Protein AF-A0A2D8KUT9-F1 (afdb_monomer)

Mean predicted aligned error: 5.09 Å

pLDDT: mean 91.01, std 9.88, range [55.84, 98.75]

Sequence (136 aa):
LADHHVSLSFDESKAQSAIEQTYFKAGLKPPDRGSLHSITKLDEEATDRITDLMVRKKVLIKVETLLFHALNLERLKKEVKALKQGRSDNLQDEIKLDVTTFKERYEITRKFAIPLLGYLDRERITRRVGDFRIVI

Solvent-accessible surface area (backbone atoms only — not comparable to full-atom values): 7704 Å² total; per-residue (Å²): 126,66,66,64,58,54,50,49,55,50,52,51,53,50,32,51,53,51,53,50,51,50,29,50,74,34,41,81,61,44,72,61,76,87,58,46,40,82,74,27,100,48,56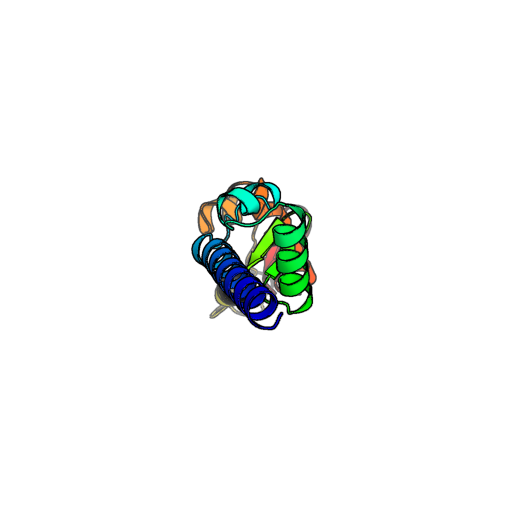,61,68,60,46,48,56,49,51,51,50,33,40,76,70,51,52,28,40,79,44,85,95,45,56,34,21,37,69,46,53,53,48,50,54,50,55,56,49,51,72,54,66,96,54,64,95,48,85,89,58,60,49,74,43,34,69,66,62,49,15,64,75,68,74,45,53,71,86,44,37,55,43,51,53,55,45,34,36,75,68,62,43,27,44,80,56,90,85,32,23,36,57,98

Secondary structure (DSSP, 8-state):
-HHHHHHHHHHHHHHHHHHHHHHHHTTTSPPPGGGGGGTSSS-HHHHHHHHHHHHHTTSEEEETTEEEEHHHHHHHHHHHHHTTTT--SSGGG--EE-HHHHHHHHT--HHHHHHHHHHHHHTTSEEEETTEEEE-

Structure (mmCIF, N/CA/C/O backbone):
data_AF-A0A2D8KUT9-F1
#
_entry.id   AF-A0A2D8KUT9-F1
#
loop_
_atom_site.group_PDB
_atom_site.id
_atom_site.type_symbol
_atom_site.label_atom_id
_atom_site.label_alt_id
_atom_site.label_comp_id
_atom_site.label_asym_id
_atom_site.label_entity_id
_atom_site.label_seq_id
_atom_site.pdbx_PDB_ins_code
_atom_site.Cartn_x
_atom_site.Cartn_y
_atom_site.Cartn_z
_atom_site.occupancy
_atom_site.B_iso_or_equiv
_atom_site.auth_seq_id
_atom_site.auth_comp_id
_atom_site.auth_asym_id
_atom_site.auth_atom_id
_atom_site.pdbx_PDB_model_num
ATOM 1 N N . LEU A 1 1 ? 28.962 -13.161 -28.623 1.00 55.84 1 LEU A N 1
ATOM 2 C CA . LEU A 1 1 ? 27.581 -13.570 -28.252 1.00 55.84 1 LEU A CA 1
ATOM 3 C C . LEU A 1 1 ? 27.334 -13.577 -26.736 1.00 55.84 1 LEU A C 1
ATOM 5 O O . LEU A 1 1 ? 26.183 -13.436 -26.351 1.00 55.84 1 LEU A O 1
ATOM 9 N N . ALA A 1 2 ? 28.359 -13.673 -25.875 1.00 61.19 2 ALA A N 1
ATOM 10 C CA . ALA A 1 2 ? 28.183 -13.597 -24.417 1.00 61.19 2 ALA A CA 1
ATOM 11 C C . ALA A 1 2 ? 27.901 -12.168 -23.894 1.00 61.19 2 ALA A C 1
ATOM 13 O O . ALA A 1 2 ? 27.079 -11.998 -22.998 1.00 61.19 2 ALA A O 1
ATOM 14 N N . ASP A 1 3 ? 28.501 -11.137 -24.499 1.00 63.84 3 ASP A N 1
ATOM 15 C CA . ASP A 1 3 ? 28.442 -9.760 -23.974 1.00 63.84 3 ASP A CA 1
ATOM 16 C C . ASP A 1 3 ? 27.035 -9.141 -24.000 1.00 63.84 3 ASP A C 1
ATOM 18 O O . ASP A 1 3 ? 26.649 -8.421 -23.081 1.00 63.84 3 ASP A O 1
ATOM 22 N N . HIS A 1 4 ? 26.227 -9.472 -25.012 1.00 62.06 4 HIS A N 1
ATOM 23 C CA . HIS A 1 4 ? 24.870 -8.932 -25.152 1.00 62.06 4 HIS A CA 1
ATOM 24 C C . HIS A 1 4 ? 23.908 -9.479 -24.083 1.00 62.06 4 HIS A C 1
ATOM 26 O O . HIS A 1 4 ? 23.073 -8.745 -23.561 1.00 62.06 4 HIS A O 1
ATOM 32 N N . HIS A 1 5 ? 24.044 -10.757 -23.713 1.00 68.06 5 HIS A N 1
ATOM 33 C CA . HIS A 1 5 ? 23.220 -11.374 -22.668 1.00 68.06 5 HIS A CA 1
ATOM 34 C C . HIS A 1 5 ? 23.588 -10.848 -21.271 1.00 68.06 5 HIS A C 1
ATOM 36 O O . HIS A 1 5 ? 22.713 -10.599 -20.444 1.00 68.06 5 HIS A O 1
ATOM 42 N N . VAL A 1 6 ? 24.885 -10.637 -21.015 1.00 71.88 6 VAL A N 1
ATOM 43 C CA . VAL A 1 6 ? 25.370 -10.078 -19.743 1.00 71.88 6 VAL A CA 1
ATOM 44 C C . VAL A 1 6 ? 24.932 -8.619 -19.579 1.0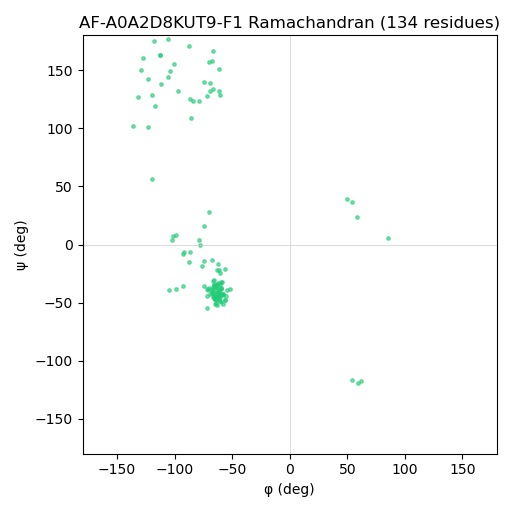0 71.88 6 VAL A C 1
ATOM 46 O O . VAL A 1 6 ? 24.472 -8.249 -18.500 1.00 71.88 6 VAL A O 1
ATOM 49 N N . SER A 1 7 ? 24.998 -7.808 -20.643 1.00 73.19 7 SER A N 1
ATOM 50 C CA . SER A 1 7 ? 24.528 -6.415 -20.605 1.00 73.19 7 SER A CA 1
ATOM 51 C C . SER A 1 7 ? 23.026 -6.323 -20.334 1.00 73.19 7 SER A C 1
ATOM 53 O O . SER A 1 7 ? 22.613 -5.556 -19.468 1.00 73.19 7 SER A O 1
ATOM 55 N N . LEU A 1 8 ? 22.214 -7.144 -21.012 1.00 73.94 8 LEU A N 1
ATOM 56 C CA . LEU A 1 8 ? 20.764 -7.144 -20.817 1.00 73.94 8 LEU A CA 1
ATOM 57 C C . LEU A 1 8 ? 20.395 -7.518 -19.374 1.00 73.94 8 LEU A C 1
ATOM 59 O O . LEU A 1 8 ? 19.639 -6.804 -18.726 1.00 73.94 8 LEU A O 1
ATOM 63 N N . SER A 1 9 ? 20.999 -8.578 -18.830 1.00 82.56 9 SER A N 1
ATOM 64 C CA . SER A 1 9 ? 20.754 -9.008 -17.447 1.00 82.56 9 SER A CA 1
ATOM 65 C C . SER A 1 9 ? 21.162 -7.949 -16.408 1.00 82.56 9 SER A C 1
ATOM 67 O O . SER A 1 9 ? 20.517 -7.798 -15.363 1.00 82.56 9 SER A O 1
ATOM 69 N N . PHE A 1 10 ? 22.212 -7.177 -16.692 1.00 83.19 10 PHE A N 1
ATOM 70 C CA . PHE A 1 10 ? 22.634 -6.065 -15.846 1.00 83.19 10 PHE A CA 1
ATOM 71 C C . PHE A 1 10 ? 21.637 -4.899 -15.873 1.00 83.19 10 PHE A C 1
ATOM 73 O O . PHE A 1 10 ? 21.301 -4.357 -14.814 1.00 83.19 10 PHE A O 1
ATOM 80 N N . ASP A 1 11 ? 21.124 -4.543 -17.050 1.00 87.31 11 ASP A N 1
ATOM 81 C CA . ASP A 1 11 ? 20.116 -3.491 -17.194 1.00 87.31 11 ASP A CA 1
ATOM 82 C C . ASP A 1 11 ? 18.773 -3.899 -16.570 1.00 87.31 11 ASP A C 1
ATOM 84 O O . ASP A 1 11 ? 18.153 -3.092 -15.872 1.00 87.31 11 ASP A O 1
ATOM 88 N N . GLU A 1 12 ? 18.374 -5.168 -16.693 1.00 89.81 12 GLU A N 1
ATOM 89 C CA . GLU A 1 12 ? 17.211 -5.728 -15.992 1.00 89.81 12 GLU A CA 1
ATOM 90 C C . GLU A 1 12 ? 17.382 -5.674 -14.467 1.00 89.81 12 GLU A C 1
ATOM 92 O O . GLU A 1 12 ? 16.466 -5.270 -13.750 1.00 89.81 12 GLU A O 1
ATOM 97 N N . SER A 1 13 ? 18.569 -6.011 -13.952 1.00 92.06 13 SER A N 1
ATOM 98 C CA . SER A 1 13 ? 18.863 -5.955 -12.512 1.00 92.06 13 SER A CA 1
ATOM 99 C C . SER A 1 13 ? 18.807 -4.522 -11.967 1.00 92.06 13 SER A C 1
ATOM 101 O O . SER A 1 13 ? 18.280 -4.272 -10.874 1.00 92.06 13 SER A O 1
ATOM 103 N N . LYS A 1 14 ? 19.306 -3.550 -12.741 1.00 93.31 14 LYS A N 1
ATOM 104 C CA . LYS A 1 14 ? 19.188 -2.121 -12.417 1.00 93.31 14 LYS A CA 1
ATOM 105 C C . LYS A 1 14 ? 17.742 -1.648 -12.453 1.00 93.31 14 LYS A C 1
ATOM 107 O O . LYS A 1 14 ? 17.323 -0.941 -11.538 1.00 93.31 14 LYS A O 1
ATOM 112 N N . ALA A 1 15 ? 16.985 -2.041 -13.475 1.00 93.06 15 ALA A N 1
ATOM 113 C CA . ALA A 1 15 ? 15.573 -1.707 -13.603 1.00 93.06 15 ALA A CA 1
ATOM 114 C C . ALA A 1 15 ? 14.757 -2.280 -12.437 1.00 93.06 15 ALA A C 1
ATOM 116 O O . ALA A 1 15 ? 14.001 -1.542 -11.810 1.00 93.06 15 ALA A O 1
ATOM 117 N N . GLN A 1 16 ? 14.983 -3.546 -12.071 1.00 95.19 16 GLN A N 1
ATOM 118 C CA . GLN A 1 16 ? 14.362 -4.171 -10.903 1.00 95.19 16 GLN A CA 1
ATOM 119 C C . GLN A 1 16 ? 14.650 -3.367 -9.627 1.00 95.19 16 GLN A C 1
ATOM 121 O O . GLN A 1 16 ? 13.728 -3.034 -8.884 1.00 95.19 16 GLN A O 1
ATOM 126 N N . SER A 1 17 ? 15.915 -2.997 -9.404 1.00 95.69 17 SER A N 1
ATOM 127 C CA . SER A 1 17 ? 16.321 -2.196 -8.241 1.00 95.69 17 SER A CA 1
ATOM 128 C C . SER A 1 17 ? 15.666 -0.810 -8.233 1.00 95.69 17 SER A C 1
ATOM 130 O O . SER A 1 17 ? 15.239 -0.327 -7.184 1.00 95.69 17 SER A O 1
ATOM 132 N N . ALA A 1 18 ? 15.560 -0.163 -9.397 1.00 95.50 18 ALA A N 1
ATOM 133 C CA . ALA A 1 18 ? 14.928 1.145 -9.532 1.00 95.50 18 ALA A CA 1
ATOM 134 C C . ALA A 1 18 ? 13.419 1.084 -9.248 1.00 95.50 18 ALA A C 1
ATOM 136 O O . ALA A 1 18 ? 12.904 1.910 -8.489 1.00 95.50 18 ALA A O 1
ATOM 137 N N . ILE A 1 19 ? 12.718 0.084 -9.795 1.00 96.19 19 ILE A N 1
ATOM 138 C CA . ILE A 1 19 ? 11.294 -0.163 -9.526 1.00 96.19 19 ILE A CA 1
ATOM 139 C C . ILE A 1 19 ? 11.081 -0.426 -8.031 1.00 96.19 19 ILE A C 1
ATOM 141 O O . ILE A 1 19 ? 10.228 0.211 -7.409 1.00 96.19 19 ILE A O 1
ATOM 145 N N . GLU A 1 20 ? 11.871 -1.322 -7.433 1.00 97.62 20 GLU A N 1
ATOM 146 C CA . GLU A 1 20 ? 11.754 -1.682 -6.016 1.00 97.62 20 GLU A CA 1
ATOM 147 C C . GLU A 1 20 ? 11.905 -0.456 -5.118 1.00 97.62 20 GLU A C 1
ATOM 149 O O . GLU A 1 20 ? 11.028 -0.169 -4.299 1.00 97.62 20 GLU A O 1
ATOM 154 N N . GLN A 1 21 ? 12.974 0.318 -5.322 1.00 97.44 21 GLN A N 1
ATOM 155 C CA . GLN A 1 21 ? 13.217 1.537 -4.557 1.00 97.44 21 GLN A CA 1
ATOM 156 C C . GLN A 1 21 ? 12.113 2.574 -4.748 1.00 97.44 21 GLN A C 1
ATOM 158 O O . GLN A 1 21 ? 11.769 3.268 -3.792 1.00 97.44 21 GLN A O 1
ATOM 163 N N . THR A 1 22 ? 11.555 2.682 -5.954 1.00 97.12 22 THR A N 1
ATOM 164 C CA . THR A 1 22 ? 10.462 3.614 -6.246 1.00 97.12 22 THR A CA 1
ATOM 165 C C . THR A 1 22 ? 9.228 3.256 -5.421 1.00 97.12 22 THR A C 1
ATOM 167 O O . THR A 1 22 ? 8.719 4.099 -4.682 1.00 97.12 22 THR A O 1
ATOM 170 N N . TYR A 1 23 ? 8.782 1.997 -5.463 1.00 98.00 23 TYR A N 1
ATOM 171 C CA . TYR A 1 23 ? 7.634 1.546 -4.671 1.00 98.00 23 TYR A CA 1
ATOM 172 C C . TYR A 1 23 ? 7.903 1.575 -3.165 1.00 98.00 23 TYR A C 1
ATOM 174 O O . TYR A 1 23 ? 6.995 1.875 -2.387 1.00 98.00 23 TYR A O 1
ATOM 182 N N . PHE A 1 24 ? 9.134 1.287 -2.736 1.00 98.44 24 PHE A N 1
ATOM 183 C CA . PHE A 1 24 ? 9.513 1.358 -1.329 1.00 98.44 24 PHE A CA 1
ATOM 184 C C . PHE A 1 24 ? 9.445 2.798 -0.804 1.00 98.44 24 PHE A C 1
ATOM 186 O O . PHE A 1 24 ? 8.771 3.052 0.194 1.00 98.44 24 PHE A O 1
ATOM 193 N N . LYS A 1 25 ? 10.076 3.753 -1.499 1.00 97.81 25 LYS A N 1
ATOM 194 C CA . LYS A 1 25 ? 10.100 5.174 -1.107 1.00 97.81 25 LYS A CA 1
ATOM 195 C C . LYS A 1 25 ? 8.724 5.832 -1.190 1.00 97.81 25 LYS A C 1
ATOM 197 O O . LYS A 1 25 ? 8.425 6.703 -0.381 1.00 97.81 25 LYS A O 1
ATOM 202 N N . ALA A 1 26 ? 7.878 5.397 -2.122 1.00 96.94 26 ALA A N 1
ATOM 203 C CA . ALA A 1 26 ? 6.522 5.916 -2.271 1.00 96.94 26 ALA A CA 1
ATOM 204 C C . ALA A 1 26 ? 5.589 5.567 -1.091 1.00 96.94 26 ALA A C 1
ATOM 206 O O . ALA A 1 26 ? 4.511 6.152 -0.961 1.00 96.94 26 ALA A O 1
ATOM 207 N N . GLY A 1 27 ? 5.976 4.631 -0.215 1.00 97.94 27 GLY A N 1
ATOM 208 C CA . GLY A 1 27 ? 5.198 4.296 0.976 1.00 97.94 27 GLY A CA 1
ATOM 209 C C . GLY A 1 27 ? 3.810 3.761 0.618 1.00 97.94 27 GLY A C 1
ATOM 210 O O . GLY A 1 27 ? 3.675 2.725 -0.035 1.00 97.94 27 GLY A O 1
ATOM 2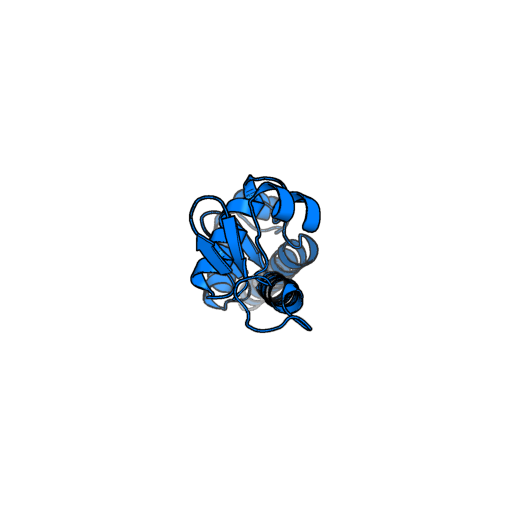11 N N . LEU A 1 28 ? 2.780 4.492 1.051 1.00 98.12 28 LEU A N 1
ATOM 212 C CA . LEU A 1 28 ? 1.363 4.205 0.793 1.00 98.12 28 LEU A CA 1
ATOM 213 C C . LEU A 1 28 ? 0.776 5.027 -0.369 1.00 98.12 28 LEU A C 1
ATOM 215 O O . LEU A 1 28 ? -0.433 4.992 -0.596 1.00 98.12 28 LEU A O 1
ATOM 219 N N . LYS A 1 29 ? 1.619 5.763 -1.104 1.00 97.50 29 LYS A N 1
ATOM 220 C CA . LYS A 1 29 ? 1.255 6.604 -2.256 1.00 97.50 29 LYS A CA 1
ATOM 221 C C . LYS A 1 29 ? 1.995 6.119 -3.516 1.00 97.50 29 LYS A C 1
ATOM 223 O O . LYS A 1 29 ? 2.758 6.891 -4.096 1.00 97.50 29 LYS A O 1
ATOM 228 N N . PRO A 1 30 ? 1.857 4.836 -3.904 1.00 96.62 30 PRO A N 1
ATOM 229 C CA . PRO A 1 30 ? 2.630 4.264 -5.000 1.00 96.62 30 PRO A CA 1
ATOM 230 C C . PRO A 1 30 ? 2.361 4.980 -6.332 1.00 96.62 30 PRO A C 1
ATOM 232 O O . PRO A 1 30 ? 1.242 5.460 -6.547 1.00 96.62 30 PRO A O 1
ATOM 235 N N . PRO A 1 31 ? 3.349 5.014 -7.245 1.00 95.19 31 PRO A N 1
ATOM 236 C CA . PRO A 1 31 ? 3.112 5.460 -8.609 1.00 95.19 31 PRO A CA 1
ATOM 237 C C . PRO A 1 31 ? 2.204 4.476 -9.357 1.00 95.19 31 PRO A C 1
ATOM 239 O O . PRO A 1 31 ? 2.109 3.288 -9.020 1.00 95.19 31 PRO A O 1
ATOM 242 N N . ASP A 1 32 ? 1.566 4.973 -10.412 1.00 92.38 32 ASP A N 1
ATOM 243 C CA . ASP A 1 32 ? 0.817 4.132 -11.339 1.00 92.38 32 ASP A CA 1
ATOM 244 C C . ASP A 1 32 ? 1.784 3.255 -12.145 1.00 92.38 32 ASP A C 1
ATOM 246 O O . ASP A 1 32 ? 2.828 3.717 -12.595 1.00 92.38 32 ASP A O 1
ATOM 250 N N . ARG A 1 33 ? 1.439 1.981 -12.358 1.00 89.62 33 ARG A N 1
ATOM 251 C CA . ARG A 1 33 ? 2.316 1.031 -13.067 1.00 89.62 33 ARG A CA 1
ATOM 252 C C . ARG A 1 33 ? 2.745 1.541 -14.450 1.00 89.62 33 ARG A C 1
ATOM 254 O O . ARG A 1 33 ? 3.903 1.392 -14.823 1.00 89.62 33 ARG A O 1
ATOM 261 N N . GLY A 1 34 ? 1.833 2.191 -15.173 1.00 86.62 34 GLY A N 1
ATOM 262 C CA . GLY A 1 34 ? 2.109 2.736 -16.502 1.00 86.62 34 GLY A CA 1
ATOM 263 C C . GLY A 1 34 ? 3.190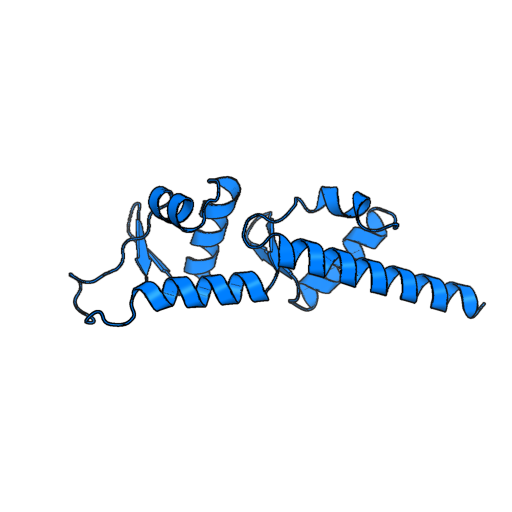 3.821 -16.525 1.00 86.62 34 GLY A C 1
ATOM 264 O O . GLY A 1 34 ? 3.743 4.081 -17.585 1.00 86.62 34 GLY A O 1
ATOM 265 N N . SER A 1 35 ? 3.549 4.436 -15.390 1.00 87.94 35 SER A N 1
ATOM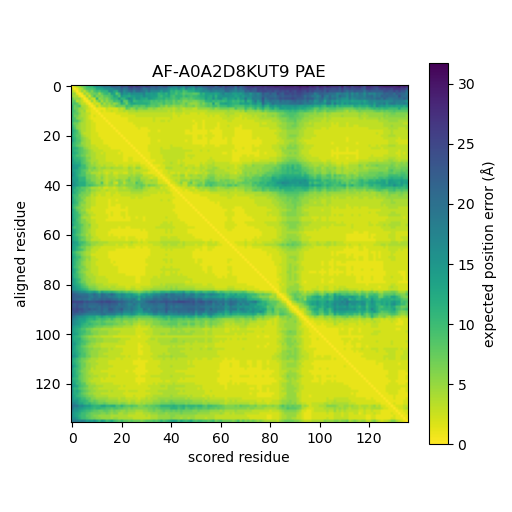 266 C CA . SER A 1 35 ? 4.631 5.428 -15.351 1.00 87.94 35 SER A CA 1
ATOM 267 C C . SER A 1 35 ? 6.024 4.817 -15.157 1.00 87.94 35 SER A C 1
ATOM 269 O O . SER A 1 35 ? 7.015 5.539 -15.265 1.00 87.94 35 SER A O 1
ATOM 271 N N . LEU A 1 36 ? 6.139 3.506 -14.906 1.00 87.94 36 LEU A N 1
ATOM 272 C CA . LEU A 1 36 ? 7.419 2.868 -14.573 1.00 87.94 36 LEU A CA 1
ATOM 273 C C . LEU A 1 36 ? 8.434 2.886 -15.721 1.00 87.94 36 LEU A C 1
ATOM 275 O O . LEU A 1 36 ? 9.625 3.006 -15.446 1.00 87.94 36 LEU A O 1
ATOM 279 N N . HIS A 1 37 ? 7.982 2.847 -16.978 1.00 84.31 37 HIS A N 1
ATOM 280 C CA . HIS A 1 37 ? 8.862 2.911 -18.156 1.00 84.31 37 HIS A CA 1
ATOM 281 C C . HIS A 1 37 ? 9.658 4.226 -18.234 1.00 84.31 37 HIS A C 1
ATOM 283 O O . HIS A 1 37 ? 10.695 4.296 -18.876 1.00 84.31 37 HIS A O 1
ATOM 289 N N . SER A 1 38 ? 9.191 5.294 -17.573 1.00 85.25 38 SER A N 1
ATOM 290 C CA . SER A 1 38 ? 9.945 6.553 -17.483 1.00 85.25 38 SER A CA 1
ATOM 291 C C . SER A 1 38 ? 11.126 6.473 -16.504 1.00 85.25 38 SER A C 1
ATOM 293 O O . SER A 1 38 ? 12.005 7.334 -16.506 1.00 85.25 38 SER A O 1
ATOM 295 N N . ILE A 1 39 ? 11.148 5.437 -15.660 1.00 82.25 39 ILE A N 1
ATOM 296 C CA . ILE A 1 39 ? 12.113 5.223 -14.575 1.00 82.25 39 ILE A CA 1
ATOM 297 C C . ILE A 1 39 ? 13.121 4.139 -14.968 1.00 82.25 39 ILE A C 1
ATOM 299 O O . ILE A 1 39 ? 14.313 4.237 -14.666 1.00 82.25 39 ILE A O 1
ATOM 303 N N . THR A 1 40 ? 12.652 3.096 -15.646 1.00 78.50 40 THR A N 1
ATOM 304 C CA . THR A 1 40 ? 13.476 2.040 -16.226 1.00 78.50 40 THR A CA 1
ATOM 305 C C . THR A 1 40 ? 13.919 2.492 -17.612 1.00 78.50 40 THR A C 1
ATOM 307 O O . THR A 1 40 ? 13.101 2.829 -18.448 1.00 78.50 40 THR A O 1
ATOM 310 N N . LYS A 1 41 ? 15.220 2.510 -17.913 1.00 80.44 41 LYS A N 1
ATOM 311 C CA . LYS A 1 41 ? 15.726 2.847 -19.265 1.00 80.44 41 LYS A CA 1
ATOM 312 C C . LYS A 1 41 ? 15.423 1.750 -20.309 1.00 80.44 41 LYS A C 1
ATOM 314 O O . LYS A 1 41 ? 16.203 1.547 -21.233 1.00 80.44 41 LYS A O 1
ATOM 319 N N . LEU A 1 42 ? 14.351 0.996 -20.095 1.00 86.50 42 LEU A N 1
ATOM 320 C CA . LEU A 1 42 ? 13.912 -0.160 -20.858 1.00 86.50 42 LEU A CA 1
ATOM 321 C C . LEU A 1 42 ? 12.608 0.184 -21.575 1.00 86.50 42 LEU A C 1
ATOM 323 O O . LEU A 1 42 ? 11.919 1.134 -21.206 1.00 86.50 42 LEU A O 1
ATOM 327 N N . ASP A 1 43 ? 12.249 -0.617 -22.572 1.00 89.31 43 ASP A N 1
ATOM 328 C CA . ASP A 1 43 ? 10.921 -0.532 -23.171 1.00 89.31 43 ASP A CA 1
ATOM 329 C C . ASP A 1 43 ? 9.811 -0.953 -22.183 1.00 89.31 43 ASP A C 1
ATOM 331 O O . ASP A 1 43 ? 10.052 -1.499 -21.095 1.00 89.31 43 ASP A O 1
ATOM 335 N N . GLU A 1 44 ? 8.568 -0.641 -22.550 1.00 89.88 44 GLU A N 1
ATOM 336 C CA . GLU A 1 44 ? 7.385 -0.905 -21.728 1.00 89.88 44 GLU A CA 1
ATOM 337 C C . GLU A 1 44 ? 7.194 -2.406 -21.473 1.00 89.88 44 GLU A C 1
ATOM 339 O O . GLU A 1 44 ? 6.955 -2.809 -20.335 1.00 89.88 44 GLU A O 1
ATOM 344 N N . GLU A 1 45 ? 7.401 -3.247 -22.491 1.00 91.38 45 GLU A N 1
ATOM 345 C CA . GLU A 1 45 ? 7.221 -4.696 -22.386 1.00 91.38 45 GLU A CA 1
ATOM 346 C C . GLU A 1 45 ? 8.220 -5.320 -21.397 1.00 91.38 45 GLU A C 1
ATOM 348 O O . GLU A 1 45 ? 7.845 -6.106 -20.525 1.00 91.38 45 GLU A O 1
ATOM 353 N N . ALA A 1 46 ? 9.497 -4.945 -21.476 1.00 91.19 46 ALA A N 1
ATOM 354 C CA . ALA A 1 46 ? 10.531 -5.384 -20.548 1.00 91.19 46 ALA A CA 1
ATOM 355 C C . ALA A 1 46 ? 10.251 -4.900 -19.123 1.00 91.19 46 ALA A C 1
ATOM 357 O O . ALA A 1 46 ? 10.363 -5.676 -18.169 1.00 91.19 46 ALA A O 1
ATOM 358 N N . THR A 1 47 ? 9.830 -3.644 -18.975 1.00 92.75 47 THR A N 1
ATOM 359 C CA . THR A 1 47 ? 9.455 -3.065 -17.679 1.00 92.75 47 THR A CA 1
ATOM 360 C C . THR A 1 47 ? 8.288 -3.823 -17.043 1.00 92.75 47 THR A C 1
ATOM 362 O O . THR A 1 47 ? 8.328 -4.147 -15.850 1.00 92.75 47 THR A O 1
ATOM 365 N N . ASP A 1 48 ? 7.279 -4.176 -17.836 1.00 93.56 48 ASP A N 1
ATOM 366 C CA . ASP A 1 48 ? 6.132 -4.959 -17.391 1.00 93.56 48 ASP A CA 1
ATOM 367 C C . ASP A 1 48 ? 6.517 -6.387 -16.995 1.00 93.56 48 ASP A C 1
ATOM 369 O O . ASP A 1 48 ? 6.154 -6.837 -15.902 1.00 93.56 48 ASP A O 1
ATOM 373 N N . ARG A 1 49 ? 7.326 -7.078 -17.810 1.00 94.81 49 ARG A N 1
ATOM 374 C CA . ARG A 1 49 ? 7.820 -8.431 -17.492 1.00 94.81 49 ARG A CA 1
ATOM 375 C C . ARG A 1 49 ? 8.598 -8.462 -16.173 1.00 94.81 49 ARG A C 1
ATOM 377 O O . ARG A 1 49 ? 8.400 -9.378 -15.366 1.00 94.81 49 ARG A O 1
ATOM 384 N N . ILE A 1 50 ? 9.458 -7.468 -15.928 1.00 94.81 50 ILE A N 1
ATOM 385 C CA . ILE A 1 50 ? 10.211 -7.334 -14.669 1.00 94.81 50 ILE A CA 1
ATOM 386 C C . ILE A 1 50 ? 9.253 -7.071 -13.504 1.00 94.81 50 ILE A C 1
ATOM 388 O O . ILE A 1 50 ? 9.336 -7.742 -12.472 1.00 94.81 50 ILE A O 1
ATOM 392 N N . THR A 1 51 ? 8.305 -6.148 -13.670 1.00 95.88 51 THR A N 1
ATOM 393 C CA . THR A 1 51 ? 7.314 -5.822 -12.634 1.00 95.88 51 THR A CA 1
ATOM 394 C C . THR A 1 51 ? 6.478 -7.052 -12.262 1.00 95.88 51 THR A C 1
ATOM 396 O O . THR A 1 51 ? 6.286 -7.342 -11.079 1.00 95.88 51 THR A O 1
ATOM 399 N N . ASP A 1 52 ? 6.050 -7.851 -13.241 1.00 96.50 52 ASP A N 1
ATOM 400 C CA . ASP A 1 52 ? 5.309 -9.096 -13.007 1.00 96.50 52 ASP A CA 1
ATOM 401 C C . ASP A 1 52 ? 6.155 -10.165 -12.318 1.00 96.50 52 ASP A C 1
ATOM 403 O O . ASP A 1 52 ? 5.665 -10.908 -11.462 1.00 96.50 52 ASP A O 1
ATOM 407 N N . LEU A 1 53 ? 7.448 -10.247 -12.641 1.00 96.44 53 LEU A N 1
ATOM 408 C CA . LEU A 1 53 ? 8.374 -11.097 -11.900 1.00 96.44 53 LEU A CA 1
ATOM 409 C C . LEU A 1 53 ? 8.472 -10.668 -10.430 1.00 96.44 53 LEU A C 1
ATOM 411 O O . LEU A 1 53 ? 8.443 -11.529 -9.550 1.00 96.44 53 LEU A O 1
ATOM 415 N N . MET A 1 54 ? 8.536 -9.366 -10.147 1.00 97.69 54 MET A N 1
ATOM 416 C CA . MET A 1 54 ? 8.571 -8.844 -8.777 1.00 97.69 54 MET A CA 1
ATOM 417 C C . MET A 1 54 ? 7.278 -9.131 -8.007 1.00 97.69 54 MET A C 1
ATOM 419 O O . MET A 1 54 ? 7.341 -9.453 -6.818 1.00 97.69 54 MET A O 1
ATOM 423 N N . VAL A 1 55 ? 6.122 -9.080 -8.677 1.00 98.06 55 VAL A N 1
ATOM 424 C CA . VAL A 1 55 ? 4.834 -9.491 -8.095 1.00 98.06 55 VAL A CA 1
ATOM 425 C C . VAL A 1 55 ? 4.828 -10.987 -7.781 1.00 98.06 55 VAL A C 1
ATOM 427 O O . VAL A 1 55 ? 4.485 -11.381 -6.667 1.00 98.06 55 VAL A O 1
ATOM 430 N N . ARG A 1 56 ? 5.283 -11.838 -8.712 1.00 97.94 56 ARG A N 1
ATOM 431 C CA . ARG A 1 56 ? 5.410 -13.292 -8.481 1.00 97.94 56 ARG A CA 1
ATOM 432 C C . ARG A 1 56 ? 6.345 -13.617 -7.314 1.00 97.94 56 ARG A C 1
ATOM 434 O O . ARG A 1 56 ? 6.050 -14.513 -6.528 1.00 97.94 56 ARG A O 1
ATOM 441 N N . LYS A 1 57 ? 7.438 -12.862 -7.168 1.00 97.69 57 LYS A N 1
ATOM 442 C CA . LYS A 1 57 ? 8.396 -12.971 -6.054 1.00 97.69 57 LYS A CA 1
ATOM 443 C C . LYS A 1 57 ? 7.915 -12.316 -4.752 1.00 97.69 57 LYS A C 1
ATOM 445 O O . LYS A 1 57 ? 8.640 -12.365 -3.764 1.00 97.69 57 LYS A O 1
ATOM 450 N N . LYS A 1 58 ? 6.717 -11.717 -4.729 1.00 98.06 58 LYS A N 1
ATOM 451 C CA . LYS A 1 58 ? 6.144 -10.997 -3.578 1.00 98.06 58 LYS A CA 1
ATOM 452 C C . LYS A 1 58 ? 6.996 -9.824 -3.074 1.00 98.06 58 LYS A C 1
ATOM 454 O O . LYS A 1 58 ? 6.854 -9.420 -1.925 1.00 98.06 58 LYS A O 1
ATOM 459 N N . VAL A 1 59 ? 7.854 -9.255 -3.923 1.00 98.38 59 VAL A N 1
ATOM 460 C CA . VAL A 1 59 ? 8.540 -7.980 -3.631 1.00 98.38 59 VAL A CA 1
ATOM 461 C C . VAL A 1 59 ? 7.528 -6.838 -3.727 1.00 98.38 59 VAL A C 1
ATOM 463 O O . VAL A 1 59 ? 7.439 -5.980 -2.846 1.00 98.38 59 VAL A O 1
ATOM 466 N N . LEU A 1 60 ? 6.701 -6.885 -4.774 1.00 98.44 60 LEU A N 1
ATOM 467 C CA . LEU A 1 60 ? 5.524 -6.044 -4.933 1.00 98.44 60 LEU A CA 1
ATOM 468 C C . LEU A 1 60 ? 4.266 -6.874 -4.688 1.00 98.44 60 LEU A C 1
ATOM 470 O O . LEU A 1 60 ? 4.194 -8.043 -5.059 1.00 98.44 60 LEU A O 1
ATOM 474 N N . ILE A 1 61 ? 3.258 -6.259 -4.086 1.00 98.44 61 ILE A N 1
ATOM 475 C CA . ILE A 1 61 ? 1.966 -6.876 -3.805 1.00 98.44 61 ILE A CA 1
ATOM 476 C C . ILE A 1 61 ? 0.890 -6.075 -4.522 1.00 98.44 61 ILE A C 1
ATOM 478 O O . ILE A 1 61 ? 0.803 -4.853 -4.379 1.00 98.44 61 ILE A O 1
ATOM 482 N N . LYS A 1 62 ? 0.058 -6.782 -5.288 1.00 97.81 62 LYS A N 1
ATOM 483 C CA . LYS A 1 62 ? -1.104 -6.196 -5.949 1.00 97.81 62 LYS A CA 1
ATOM 484 C C . LYS A 1 62 ? -2.243 -6.023 -4.952 1.00 97.81 62 LYS A C 1
ATOM 486 O O . LYS A 1 62 ? -2.708 -6.987 -4.346 1.00 97.81 62 LYS A O 1
ATOM 491 N N . VAL A 1 63 ? -2.713 -4.790 -4.822 1.00 97.88 63 VAL A N 1
ATOM 492 C CA . VAL A 1 63 ? -3.869 -4.409 -4.014 1.00 97.88 63 VAL A CA 1
ATOM 493 C C . VAL A 1 63 ? -4.855 -3.710 -4.942 1.00 97.88 63 VAL A C 1
ATOM 495 O O . VAL A 1 63 ? -4.670 -2.552 -5.304 1.00 97.88 63 VAL A O 1
ATOM 498 N N . GLU A 1 64 ? -5.886 -4.448 -5.358 1.00 93.94 64 GLU A N 1
ATOM 499 C CA . GLU A 1 64 ? -6.795 -4.038 -6.437 1.00 93.94 64 GLU A CA 1
ATOM 500 C C . GLU A 1 64 ? -6.021 -3.696 -7.722 1.00 93.94 64 GLU A C 1
ATOM 502 O O . GLU A 1 64 ? -5.380 -4.576 -8.298 1.00 93.94 64 GLU A O 1
ATOM 507 N N . THR A 1 65 ? -6.067 -2.447 -8.182 1.00 92.75 65 THR A N 1
ATOM 508 C CA . THR A 1 65 ? -5.360 -1.968 -9.379 1.00 92.75 65 THR A CA 1
ATOM 509 C C . THR A 1 65 ? -3.972 -1.400 -9.075 1.00 92.75 65 THR A C 1
ATOM 511 O O . THR A 1 65 ? -3.224 -1.099 -10.001 1.00 92.75 65 THR A O 1
ATOM 514 N N . LEU A 1 66 ? -3.607 -1.273 -7.797 1.00 96.50 66 LEU A N 1
ATOM 515 C CA . LEU A 1 66 ? -2.358 -0.667 -7.348 1.00 96.50 66 LEU A CA 1
ATOM 516 C C . LEU A 1 66 ? -1.314 -1.727 -6.987 1.00 96.50 66 LEU A C 1
ATOM 518 O O . LEU A 1 66 ? -1.640 -2.850 -6.596 1.00 96.50 66 LEU A O 1
ATOM 522 N N . LEU A 1 67 ? -0.045 -1.339 -7.067 1.00 98.00 67 LEU A N 1
ATOM 523 C CA . LEU A 1 67 ? 1.085 -2.123 -6.579 1.00 98.00 67 LEU A CA 1
ATOM 524 C C . LEU A 1 67 ? 1.702 -1.412 -5.377 1.00 98.00 67 LEU A C 1
ATOM 526 O O . LEU A 1 67 ? 1.871 -0.197 -5.389 1.00 98.00 67 LEU A O 1
ATOM 530 N N . PHE A 1 68 ? 2.056 -2.171 -4.348 1.00 98.56 68 PHE A N 1
ATOM 531 C CA . PHE A 1 68 ? 2.750 -1.659 -3.170 1.00 98.56 68 PHE A CA 1
ATOM 532 C C . PHE A 1 68 ? 3.976 -2.511 -2.884 1.00 98.56 68 PHE A C 1
ATOM 534 O O . PHE A 1 68 ? 3.974 -3.717 -3.126 1.00 98.56 68 PHE A O 1
ATOM 541 N N . HIS A 1 69 ? 5.007 -1.903 -2.308 1.00 98.75 69 HIS A N 1
ATOM 542 C CA . HIS A 1 69 ? 6.130 -2.666 -1.783 1.00 98.75 69 HIS A CA 1
ATOM 543 C C . HIS A 1 69 ? 5.685 -3.510 -0.581 1.00 98.75 69 HIS A C 1
ATOM 545 O O . HIS A 1 69 ? 5.048 -2.987 0.338 1.00 98.75 69 HIS A O 1
ATOM 551 N N . ALA A 1 70 ? 6.067 -4.789 -0.538 1.00 98.62 70 ALA A N 1
ATOM 552 C CA . ALA A 1 70 ? 5.652 -5.710 0.522 1.00 98.62 70 ALA A CA 1
ATOM 553 C C . ALA A 1 70 ? 5.991 -5.183 1.926 1.00 98.62 70 ALA A C 1
ATOM 555 O O . ALA A 1 70 ? 5.133 -5.158 2.804 1.00 98.62 70 ALA A O 1
ATOM 556 N N . LEU A 1 71 ? 7.205 -4.652 2.122 1.00 98.62 71 LEU A N 1
ATOM 557 C CA . LEU A 1 71 ? 7.6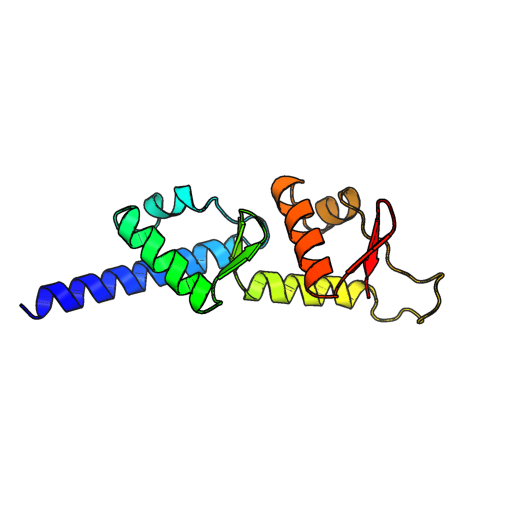07 -4.056 3.406 1.00 98.62 71 LEU A CA 1
ATOM 558 C C . LEU A 1 71 ? 6.727 -2.876 3.852 1.00 98.62 71 LEU A C 1
ATOM 560 O O . LEU A 1 71 ? 6.526 -2.706 5.052 1.00 98.62 71 LEU A O 1
ATOM 564 N N . ASN A 1 72 ? 6.188 -2.074 2.928 1.00 98.69 72 ASN A N 1
ATOM 565 C CA . ASN A 1 72 ? 5.298 -0.966 3.290 1.00 98.69 72 ASN A CA 1
ATOM 566 C C . ASN A 1 72 ? 3.941 -1.486 3.767 1.00 98.69 72 ASN A C 1
ATOM 568 O O . ASN A 1 72 ? 3.398 -0.973 4.742 1.00 98.69 72 ASN A O 1
ATOM 572 N N . LEU A 1 73 ? 3.431 -2.549 3.141 1.00 98.69 73 LEU A N 1
ATOM 573 C CA . LEU A 1 73 ? 2.218 -3.216 3.608 1.00 98.69 73 LEU A CA 1
ATOM 574 C C . LEU A 1 73 ? 2.434 -3.905 4.958 1.00 98.69 73 LEU A C 1
ATOM 576 O O . LEU A 1 73 ? 1.574 -3.812 5.826 1.00 98.69 73 LEU A O 1
ATOM 580 N N . GLU A 1 74 ? 3.580 -4.551 5.179 1.00 98.56 74 GLU A N 1
ATOM 581 C CA . GLU A 1 74 ? 3.909 -5.133 6.486 1.00 98.56 74 GLU A CA 1
ATOM 582 C C . GLU A 1 74 ? 3.992 -4.072 7.591 1.00 98.56 74 GLU A C 1
ATOM 584 O O . GLU A 1 74 ? 3.471 -4.286 8.687 1.00 98.56 74 GLU A O 1
ATOM 589 N N . ARG A 1 75 ? 4.599 -2.911 7.308 1.00 98.38 75 ARG A N 1
ATOM 590 C CA . ARG A 1 75 ? 4.615 -1.765 8.233 1.00 98.38 75 ARG A CA 1
ATOM 591 C C . ARG A 1 75 ? 3.202 -1.285 8.542 1.00 98.38 75 ARG A C 1
ATOM 593 O O . ARG A 1 75 ? 2.845 -1.218 9.713 1.00 98.38 75 ARG A O 1
ATOM 600 N N . LEU A 1 76 ? 2.375 -1.088 7.515 1.00 98.44 76 LEU A N 1
ATOM 601 C CA . LEU A 1 76 ? 0.974 -0.705 7.684 1.00 98.44 76 LEU A CA 1
ATOM 602 C C . LEU A 1 76 ? 0.212 -1.703 8.572 1.00 98.44 76 LEU A C 1
ATOM 604 O O . LEU A 1 76 ? -0.468 -1.294 9.510 1.00 98.44 76 LEU A O 1
ATOM 608 N N . LYS A 1 77 ? 0.344 -3.015 8.325 1.00 97.69 77 LYS A N 1
ATOM 609 C CA . LYS A 1 77 ? -0.308 -4.046 9.152 1.00 97.69 77 LYS A CA 1
ATOM 610 C C . LYS A 1 77 ? 0.113 -3.946 10.619 1.00 97.69 77 LYS A C 1
ATOM 612 O O . LYS A 1 77 ? -0.734 -4.062 11.503 1.00 97.69 77 LYS A O 1
ATOM 617 N N . LYS A 1 78 ? 1.409 -3.742 10.881 1.00 96.94 78 LYS A N 1
ATOM 618 C CA . LYS A 1 78 ? 1.948 -3.589 12.241 1.00 96.94 78 LYS A CA 1
ATOM 619 C C . LYS A 1 78 ? 1.418 -2.331 12.921 1.00 96.94 78 LYS A C 1
ATOM 621 O O . LYS A 1 78 ? 0.974 -2.418 14.059 1.00 96.94 78 LYS A O 1
ATOM 626 N N . GLU A 1 79 ? 1.421 -1.198 12.227 1.00 96.00 79 GLU A N 1
ATOM 627 C CA . GLU A 1 79 ? 0.925 0.079 12.748 1.00 96.00 79 GLU A CA 1
ATOM 628 C C . GLU A 1 79 ? -0.567 0.019 13.080 1.00 96.00 79 GLU A C 1
ATOM 630 O O . GLU A 1 79 ? -0.970 0.454 14.156 1.00 96.00 79 GLU A O 1
ATOM 635 N N . VAL A 1 80 ? -1.385 -0.577 12.205 1.00 95.50 80 VAL A N 1
ATOM 636 C CA . VAL A 1 80 ? -2.825 -0.733 12.455 1.00 95.50 80 VAL A CA 1
ATOM 637 C C . VAL A 1 80 ? -3.074 -1.656 13.646 1.00 95.50 80 VAL A C 1
ATOM 639 O O . VAL A 1 80 ? -3.842 -1.293 14.532 1.00 95.50 80 VAL A O 1
ATOM 642 N N . LYS A 1 81 ? -2.387 -2.804 13.733 1.00 92.94 81 LYS A N 1
ATOM 643 C CA . LYS A 1 81 ? -2.472 -3.698 14.905 1.00 92.94 81 LYS A CA 1
ATOM 644 C C . LYS A 1 81 ? -2.042 -3.010 16.198 1.00 92.94 81 LYS A C 1
ATOM 646 O O . LYS A 1 81 ? -2.644 -3.233 17.246 1.00 92.94 81 LYS A O 1
ATOM 651 N N . ALA A 1 82 ? -1.023 -2.156 16.129 1.00 92.62 82 ALA A N 1
ATOM 652 C CA . ALA A 1 82 ? -0.537 -1.414 17.284 1.00 92.62 82 ALA A CA 1
ATOM 653 C C . ALA A 1 82 ? -1.585 -0.446 17.853 1.00 92.62 82 ALA A C 1
ATOM 655 O O . ALA A 1 82 ? -1.542 -0.153 19.042 1.00 92.62 82 ALA A O 1
ATOM 656 N N . LEU A 1 83 ? -2.585 -0.025 17.067 1.00 90.06 83 LEU A N 1
ATOM 657 C CA . LEU A 1 83 ? -3.683 0.804 17.575 1.00 90.06 83 LEU A CA 1
ATOM 658 C C . LEU A 1 83 ? -4.492 0.115 18.682 1.00 90.06 83 LEU A C 1
ATOM 660 O O . LEU A 1 83 ? -5.099 0.813 19.488 1.00 90.06 83 LEU A O 1
ATOM 664 N N . LYS A 1 84 ? -4.505 -1.223 18.743 1.00 84.06 84 LYS A N 1
ATOM 665 C CA . LYS A 1 84 ? -5.185 -1.990 19.799 1.00 84.06 84 LYS A CA 1
ATOM 666 C C . LYS A 1 84 ? -4.296 -2.233 21.031 1.00 84.06 84 LYS A C 1
ATOM 668 O O . LYS A 1 84 ? -4.806 -2.598 22.086 1.00 84.06 84 LYS A O 1
ATOM 673 N N . GLN A 1 85 ? -2.977 -2.039 20.931 1.00 77.06 85 GLN A N 1
ATOM 674 C CA . GLN A 1 85 ? -2.054 -2.343 22.030 1.00 77.06 85 GLN A CA 1
ATOM 675 C C . GLN A 1 85 ? -2.383 -1.503 23.274 1.00 77.06 85 GLN A C 1
ATOM 677 O O . GLN A 1 85 ? -2.510 -0.283 23.193 1.00 77.06 85 GLN A O 1
ATOM 682 N N . GLY A 1 86 ? -2.526 -2.168 24.424 1.00 67.19 86 GLY A N 1
ATOM 683 C CA . GLY A 1 86 ? -2.854 -1.529 25.704 1.00 67.19 86 GLY A CA 1
ATOM 684 C C . GLY A 1 86 ? -4.348 -1.313 25.970 1.00 67.19 86 GLY A C 1
ATOM 685 O O . GLY A 1 86 ? -4.683 -0.698 26.979 1.00 67.19 86 GLY A O 1
ATOM 686 N N . ARG A 1 87 ? -5.245 -1.813 25.107 1.00 70.50 87 ARG A N 1
ATOM 687 C CA . ARG A 1 87 ? -6.699 -1.811 25.337 1.00 70.50 87 ARG A CA 1
ATOM 688 C C . ARG A 1 87 ? -7.215 -3.200 25.728 1.00 70.50 87 ARG A C 1
ATOM 690 O O . ARG A 1 87 ? -6.641 -4.204 25.315 1.00 70.50 87 ARG A O 1
ATOM 697 N N . SER A 1 88 ? -8.273 -3.241 26.541 1.00 65.44 88 SER A N 1
ATOM 698 C CA . SER A 1 88 ? -8.949 -4.483 26.941 1.00 65.44 88 SER A CA 1
ATOM 699 C C . SER A 1 88 ? -9.708 -5.094 25.755 1.00 65.44 88 SER A C 1
ATOM 701 O O . SER A 1 88 ? -10.112 -4.377 24.843 1.00 65.44 88 SER A O 1
ATOM 703 N N . ASP A 1 89 ? -9.976 -6.402 25.784 1.00 68.12 89 ASP A N 1
ATOM 704 C CA . ASP A 1 89 ? -10.787 -7.105 24.771 1.00 68.12 89 ASP A CA 1
ATOM 705 C C . ASP A 1 89 ? -12.301 -6.820 24.893 1.00 68.12 89 ASP A C 1
ATOM 707 O O . ASP A 1 89 ? -13.142 -7.523 24.329 1.00 68.12 89 ASP A O 1
ATOM 711 N N . ASN A 1 90 ? -12.676 -5.774 25.629 1.00 72.00 90 ASN A N 1
ATOM 712 C CA . ASN A 1 90 ? -14.062 -5.363 25.770 1.00 72.00 90 ASN A CA 1
ATOM 713 C C . ASN A 1 90 ? -14.543 -4.670 24.489 1.00 72.00 90 ASN A C 1
ATOM 715 O O . ASN A 1 90 ? -13.858 -3.821 23.927 1.00 72.00 90 ASN A O 1
ATOM 719 N N . LEU A 1 91 ? -15.786 -4.946 24.084 1.00 63.41 91 LEU A N 1
ATOM 720 C CA . LEU A 1 91 ? -16.426 -4.341 22.901 1.00 63.41 91 LEU A CA 1
ATOM 721 C C . LEU A 1 91 ? -16.463 -2.799 22.927 1.00 63.41 91 LEU A C 1
ATOM 723 O O . LEU A 1 91 ? -16.610 -2.159 21.891 1.00 63.41 91 LEU A O 1
ATOM 727 N N . GLN A 1 92 ? -16.346 -2.196 24.111 1.00 67.81 92 GLN A N 1
ATOM 728 C CA . GLN A 1 92 ? -16.336 -0.742 24.297 1.00 67.81 92 GLN A CA 1
ATOM 729 C C . GLN A 1 92 ? -14.989 -0.104 23.908 1.00 67.81 92 GLN A C 1
ATOM 731 O O . GLN A 1 92 ? -14.942 1.092 23.636 1.00 67.81 92 GLN A O 1
ATOM 736 N N . ASP A 1 93 ? -13.925 -0.908 23.825 1.00 74.19 93 ASP A N 1
ATOM 737 C CA . ASP A 1 93 ? -12.551 -0.479 23.544 1.00 74.19 93 ASP A CA 1
ATOM 738 C C . ASP A 1 93 ? -12.125 -0.737 22.082 1.00 74.19 93 ASP A C 1
ATOM 740 O O . ASP A 1 93 ? -10.958 -0.554 21.716 1.00 74.19 93 ASP A O 1
ATOM 744 N N . GLU A 1 94 ? -13.065 -1.156 21.225 1.00 82.62 94 GLU A N 1
ATOM 745 C CA . GLU A 1 94 ? -12.817 -1.420 19.807 1.00 82.62 94 GLU A CA 1
ATOM 746 C C . GLU A 1 94 ? -12.354 -0.166 19.057 1.00 82.62 94 GLU A C 1
ATOM 748 O O . GLU A 1 94 ? -12.983 0.897 19.096 1.00 82.62 94 GLU A O 1
ATOM 753 N N . ILE A 1 95 ? -11.286 -0.313 18.269 1.00 88.75 95 ILE A N 1
ATOM 754 C CA . ILE A 1 95 ? -10.804 0.769 17.414 1.00 88.75 95 ILE A CA 1
ATOM 755 C C . ILE A 1 95 ? -11.540 0.771 16.092 1.00 88.75 95 ILE A C 1
ATOM 757 O O . ILE A 1 95 ? -11.324 -0.090 15.237 1.00 88.75 95 ILE A O 1
ATOM 761 N N . LYS A 1 96 ? -12.385 1.790 15.936 1.00 90.62 96 LYS A N 1
ATOM 762 C CA . LYS A 1 96 ? -13.104 2.082 14.703 1.00 90.62 96 LYS A CA 1
ATOM 763 C C . LYS A 1 96 ? -12.215 2.891 13.762 1.00 90.62 96 LYS A C 1
ATOM 765 O O . LYS A 1 96 ? -11.726 3.960 14.116 1.00 90.62 96 LYS A O 1
ATOM 770 N N . LEU A 1 97 ? -12.027 2.370 12.558 1.00 93.06 97 LEU A N 1
ATOM 771 C CA . LEU A 1 97 ? -11.370 3.027 11.436 1.00 93.06 97 LEU A CA 1
ATOM 772 C C . LEU A 1 97 ? -12.379 3.185 10.304 1.00 93.06 97 LEU A C 1
ATOM 774 O O . LEU A 1 97 ? -12.889 2.201 9.770 1.00 93.06 97 LEU A O 1
ATOM 778 N N . ASP A 1 98 ? -12.651 4.417 9.908 1.00 94.38 98 ASP A N 1
ATOM 779 C CA . ASP A 1 98 ? -13.381 4.716 8.679 1.00 94.38 98 ASP A CA 1
ATOM 780 C C . ASP A 1 98 ? -12.423 5.243 7.598 1.00 94.38 98 ASP A C 1
ATOM 782 O O . ASP A 1 98 ? -11.216 5.396 7.803 1.00 94.38 98 ASP A O 1
ATOM 786 N N . VAL A 1 99 ? -12.953 5.501 6.403 1.00 95.88 99 VAL A N 1
ATOM 787 C CA . VAL A 1 99 ? -12.140 6.008 5.288 1.00 95.88 99 VAL A CA 1
ATOM 788 C C . VAL A 1 99 ? -11.551 7.389 5.601 1.00 95.88 99 VAL A C 1
ATOM 790 O O . VAL A 1 99 ? -10.451 7.691 5.143 1.00 95.88 99 VAL A O 1
ATOM 793 N N . THR A 1 100 ? -12.257 8.236 6.349 1.00 95.88 100 THR A N 1
ATOM 794 C CA . THR A 1 100 ? -11.833 9.613 6.640 1.00 95.88 100 THR A CA 1
ATOM 795 C C . THR A 1 100 ? -10.655 9.623 7.609 1.00 95.88 100 THR A C 1
ATOM 797 O O . THR A 1 100 ? -9.580 10.108 7.262 1.00 95.88 100 THR A O 1
ATOM 800 N N . THR A 1 101 ? -10.814 8.975 8.757 1.00 94.19 101 THR A N 1
ATOM 801 C CA . THR A 1 101 ? -9.782 8.809 9.789 1.00 94.19 101 THR A CA 1
ATOM 802 C C . THR A 1 101 ? -8.542 8.086 9.265 1.00 94.19 101 THR A C 1
ATOM 804 O O . THR A 1 101 ? -7.417 8.459 9.600 1.00 94.19 101 THR A O 1
ATOM 807 N N . PHE A 1 102 ? -8.705 7.086 8.391 1.00 96.31 102 PHE A N 1
ATOM 808 C CA . PHE A 1 102 ? -7.570 6.400 7.769 1.00 96.31 102 PHE A CA 1
ATOM 809 C C . PHE A 1 102 ? -6.786 7.322 6.825 1.00 96.31 102 PHE A C 1
ATOM 811 O O . PHE A 1 102 ? -5.555 7.334 6.845 1.00 96.31 102 PHE A O 1
ATOM 818 N N . LYS A 1 103 ? -7.483 8.128 6.013 1.00 96.56 103 LYS A N 1
ATOM 819 C CA . LYS A 1 103 ? -6.841 9.112 5.131 1.00 96.56 103 LYS A CA 1
ATOM 820 C C . LYS A 1 103 ? -6.040 10.144 5.907 1.00 96.56 103 LYS A C 1
ATOM 822 O O . LYS A 1 103 ? -4.933 10.455 5.489 1.00 96.56 103 LYS A O 1
ATOM 827 N N . GLU A 1 104 ? -6.610 10.677 6.982 1.00 95.94 104 GLU A N 1
ATOM 828 C CA . GLU A 1 104 ? -5.958 11.678 7.829 1.00 95.94 104 GLU A CA 1
ATOM 829 C C . GLU A 1 104 ? -4.717 11.091 8.499 1.00 95.94 104 GLU A C 1
ATOM 831 O O . GLU A 1 104 ? -3.641 11.670 8.402 1.00 95.94 104 GLU A O 1
ATOM 836 N N . ARG A 1 105 ? -4.831 9.888 9.076 1.00 95.19 105 ARG A N 1
ATOM 837 C CA . ARG A 1 105 ? -3.715 9.198 9.738 1.00 95.19 105 ARG A CA 1
ATOM 838 C C . ARG A 1 105 ? -2.520 8.952 8.820 1.00 95.19 105 ARG A C 1
ATOM 840 O O . ARG A 1 105 ? -1.385 9.080 9.263 1.00 95.19 105 ARG A O 1
ATOM 847 N N . TYR A 1 106 ? -2.774 8.536 7.582 1.00 96.44 106 TYR A N 1
ATOM 848 C CA . TYR A 1 106 ? -1.726 8.160 6.626 1.00 96.44 106 TYR A CA 1
ATOM 849 C C . TYR A 1 106 ? -1.443 9.245 5.579 1.00 96.44 106 TYR A C 1
ATOM 851 O 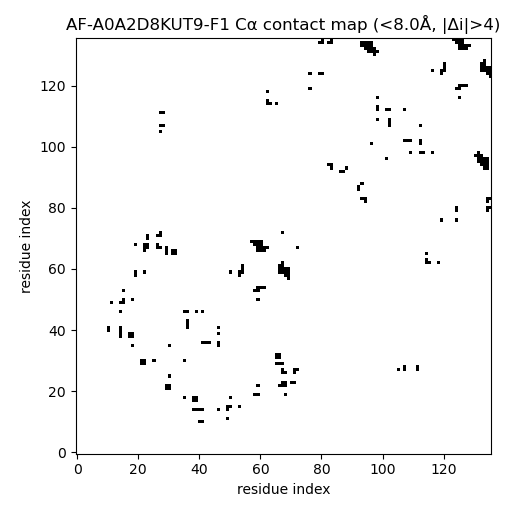O . TYR A 1 106 ? -0.658 9.027 4.656 1.00 96.44 106 TYR A O 1
ATOM 859 N N . GLU A 1 107 ? -2.098 10.401 5.700 1.00 97.12 107 GLU A N 1
ATOM 860 C CA . GLU A 1 107 ? -2.025 11.532 4.771 1.00 97.12 107 GLU A CA 1
ATOM 861 C C . GLU A 1 107 ? -2.239 11.134 3.301 1.00 97.12 107 GLU A C 1
ATOM 863 O O . GLU A 1 107 ? -1.565 11.628 2.393 1.00 97.12 107 GLU A O 1
ATOM 868 N N . ILE A 1 108 ? -3.161 10.206 3.045 1.00 97.44 108 ILE A N 1
ATOM 869 C CA . ILE A 1 108 ? -3.444 9.662 1.710 1.00 97.44 108 ILE A CA 1
ATOM 870 C C . ILE A 1 108 ? -4.828 10.066 1.196 1.00 97.44 108 ILE A C 1
ATOM 872 O O . ILE A 1 108 ? -5.725 10.480 1.929 1.00 97.44 108 ILE A O 1
ATOM 876 N N . THR A 1 109 ? -5.030 9.920 -0.112 1.00 97.56 109 THR A N 1
ATOM 877 C CA . THR A 1 109 ? -6.330 10.145 -0.756 1.00 97.56 109 THR A CA 1
ATOM 878 C C . THR A 1 109 ? -7.194 8.878 -0.741 1.00 97.56 109 THR A C 1
ATOM 880 O O . THR A 1 109 ? -6.724 7.781 -0.431 1.00 97.56 109 THR A O 1
ATOM 883 N N . ARG A 1 110 ? -8.476 9.003 -1.127 1.00 96.56 110 ARG A N 1
ATOM 884 C CA . ARG A 1 110 ? -9.397 7.853 -1.250 1.00 96.56 110 ARG A CA 1
ATOM 885 C C . ARG A 1 110 ? -8.894 6.794 -2.239 1.00 96.56 110 ARG A C 1
ATOM 887 O O . ARG A 1 110 ? -9.122 5.616 -1.987 1.00 96.56 110 ARG A O 1
ATOM 894 N N . LYS A 1 111 ? -8.169 7.217 -3.291 1.00 96.38 111 LYS A N 1
ATOM 895 C CA . LYS A 1 111 ? -7.530 6.336 -4.288 1.00 96.38 111 LYS A CA 1
ATOM 896 C C . LYS A 1 111 ? -6.669 5.263 -3.617 1.00 96.38 111 LYS A C 1
ATOM 898 O O . LYS A 1 111 ? -6.670 4.131 -4.072 1.00 96.38 111 LYS A O 1
ATOM 903 N N . PHE A 1 112 ? -5.970 5.610 -2.536 1.00 98.06 112 PHE A N 1
ATOM 904 C CA . PHE A 1 112 ? -5.094 4.686 -1.810 1.00 98.06 112 PHE A CA 1
ATOM 905 C C . PHE A 1 112 ? -5.768 4.091 -0.569 1.00 98.06 112 PHE A C 1
ATOM 907 O O . PHE A 1 112 ? -5.606 2.906 -0.288 1.00 98.06 112 PHE A O 1
ATOM 914 N N . ALA A 1 113 ? -6.559 4.886 0.160 1.00 97.44 113 ALA A N 1
ATOM 915 C CA . ALA A 1 113 ? -7.178 4.455 1.412 1.00 97.44 113 ALA A CA 1
ATOM 916 C C . ALA A 1 113 ? -8.161 3.291 1.230 1.00 97.44 113 ALA A C 1
ATOM 918 O O . ALA A 1 113 ? -8.114 2.334 1.997 1.00 97.44 113 ALA A O 1
ATOM 919 N N . ILE A 1 114 ? -9.040 3.352 0.223 1.00 96.44 114 ILE A N 1
ATOM 920 C CA . ILE A 1 114 ? -10.069 2.322 0.021 1.00 96.44 114 ILE A CA 1
ATOM 921 C C . ILE A 1 114 ? -9.431 0.955 -0.298 1.00 96.44 114 ILE A C 1
ATOM 923 O O . ILE A 1 114 ? -9.737 0.001 0.427 1.00 96.44 114 ILE A O 1
ATOM 927 N N . PRO A 1 115 ? -8.495 0.843 -1.267 1.00 97.75 115 PRO A N 1
ATOM 928 C CA . PRO A 1 115 ? -7.827 -0.428 -1.540 1.00 97.75 115 PRO A CA 1
ATOM 929 C C . PRO A 1 115 ? -7.028 -0.964 -0.346 1.00 97.75 115 PRO A C 1
ATOM 931 O O . PRO A 1 115 ? -7.060 -2.166 -0.075 1.00 97.75 115 PRO A O 1
ATOM 934 N N . LEU A 1 116 ? -6.333 -0.094 0.401 1.00 98.44 116 LEU A N 1
ATOM 935 C CA . LEU A 1 116 ? -5.554 -0.497 1.578 1.00 98.44 116 LEU A CA 1
ATOM 936 C C . LEU A 1 116 ? -6.442 -1.008 2.715 1.00 98.44 116 LEU A C 1
ATOM 938 O O . LEU A 1 116 ? -6.122 -2.024 3.322 1.00 98.44 116 LEU A O 1
ATOM 942 N N . LEU A 1 117 ? -7.581 -0.366 2.971 1.00 97.56 117 LEU A N 1
ATOM 943 C CA . LEU A 1 117 ? -8.561 -0.857 3.940 1.00 97.56 117 LEU A CA 1
ATOM 944 C C . LEU A 1 117 ? -9.134 -2.219 3.520 1.00 97.56 117 LEU A C 1
ATOM 946 O O . LEU A 1 117 ? -9.235 -3.122 4.345 1.00 97.56 117 LEU A O 1
ATOM 950 N N . GLY A 1 118 ? -9.442 -2.407 2.232 1.00 97.31 118 GLY A N 1
ATOM 951 C CA . GLY A 1 118 ? -9.854 -3.712 1.705 1.00 97.31 118 GLY A CA 1
ATOM 952 C C . GLY A 1 118 ? -8.754 -4.778 1.801 1.00 97.31 118 GLY A C 1
ATOM 953 O O . GLY A 1 118 ? -9.040 -5.949 2.043 1.00 97.31 118 GLY A O 1
ATOM 954 N N . TYR A 1 119 ? -7.486 -4.392 1.641 1.00 98.19 119 TYR A N 1
ATOM 955 C CA . TYR A 1 119 ? -6.341 -5.274 1.877 1.00 98.19 119 TYR A CA 1
ATOM 956 C C . TYR A 1 119 ? -6.229 -5.684 3.348 1.00 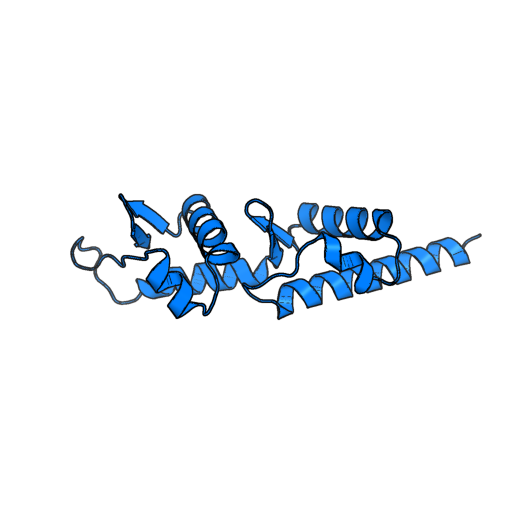98.19 119 TYR A C 1
ATOM 958 O O . TYR A 1 119 ? -6.101 -6.871 3.629 1.00 98.19 119 TYR A O 1
ATOM 966 N N . LEU A 1 120 ? -6.349 -4.738 4.281 1.00 98.00 120 LEU A N 1
ATOM 967 C CA . LEU A 1 120 ? -6.329 -5.015 5.719 1.00 98.00 120 LEU A CA 1
ATOM 968 C 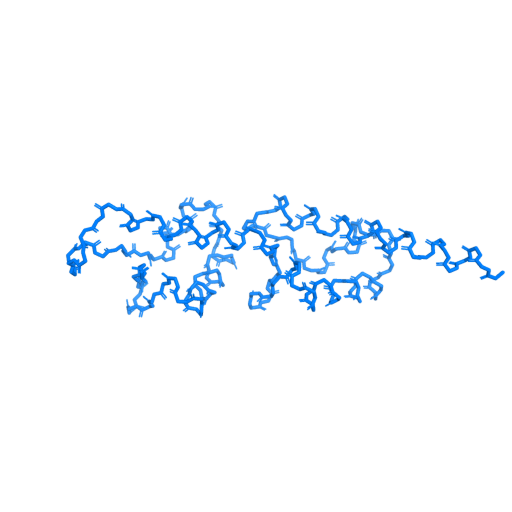C . LEU A 1 120 ? -7.475 -5.942 6.150 1.00 98.00 120 LEU A C 1
ATOM 970 O O . LEU A 1 120 ? -7.263 -6.800 7.008 1.00 98.00 120 LEU A O 1
ATOM 974 N N . ASP A 1 121 ? -8.643 -5.830 5.509 1.00 97.38 121 ASP A N 1
ATOM 975 C CA . ASP A 1 121 ? -9.759 -6.756 5.721 1.00 97.38 121 ASP A CA 1
ATOM 976 C C . ASP A 1 121 ? -9.391 -8.189 5.295 1.00 97.38 121 ASP A C 1
ATOM 978 O O . ASP A 1 121 ? -9.591 -9.144 6.048 1.00 97.38 121 ASP A O 1
ATOM 982 N N . ARG A 1 122 ? -8.799 -8.356 4.101 1.00 97.19 122 ARG A N 1
ATOM 983 C CA . ARG A 1 122 ? -8.360 -9.673 3.592 1.00 97.19 122 ARG A CA 1
ATOM 984 C C . ARG A 1 122 ? -7.255 -10.294 4.444 1.00 97.19 122 ARG A C 1
ATOM 986 O O . ARG A 1 122 ? -7.253 -11.502 4.658 1.00 97.19 122 ARG A O 1
ATOM 993 N N . GLU A 1 123 ? -6.357 -9.463 4.961 1.00 97.06 123 GLU A N 1
ATOM 994 C CA . GLU A 1 123 ? -5.254 -9.863 5.841 1.00 97.06 123 GLU A CA 1
ATOM 995 C C . GLU A 1 123 ? -5.696 -10.106 7.296 1.00 97.06 123 GLU A C 1
ATOM 997 O O . GLU A 1 123 ? -4.853 -10.373 8.155 1.00 97.06 123 GLU A O 1
ATOM 1002 N N . ARG A 1 124 ? -7.004 -10.013 7.590 1.00 96.44 124 ARG A N 1
ATOM 1003 C CA . ARG A 1 124 ? -7.583 -10.165 8.938 1.00 96.44 124 ARG A CA 1
ATOM 1004 C C . ARG A 1 124 ? -6.938 -9.230 9.966 1.00 96.44 124 ARG A C 1
ATOM 1006 O O . ARG A 1 124 ? -6.725 -9.601 11.117 1.00 96.44 124 ARG A O 1
ATOM 1013 N N . ILE A 1 125 ? -6.600 -8.021 9.529 1.00 96.25 125 ILE A N 1
ATOM 1014 C CA . ILE A 1 125 ? -6.139 -6.929 10.393 1.00 96.25 125 ILE A CA 1
ATOM 1015 C C . ILE A 1 125 ? -7.320 -6.065 10.816 1.00 96.25 125 ILE A C 1
ATOM 1017 O O . ILE A 1 125 ? -7.370 -5.569 11.938 1.00 96.25 125 ILE A O 1
ATOM 1021 N N . THR A 1 126 ? -8.279 -5.895 9.912 1.00 96.00 126 THR A N 1
ATOM 1022 C CA . THR A 1 126 ? -9.527 -5.191 10.166 1.00 96.00 126 THR A CA 1
ATOM 1023 C C . THR A 1 126 ? -10.719 -6.048 9.769 1.00 96.00 126 THR A C 1
ATOM 1025 O O . THR A 1 126 ? -10.600 -6.999 8.999 1.00 96.00 126 THR A O 1
ATOM 1028 N N . ARG A 1 127 ? -11.896 -5.715 10.296 1.00 95.12 127 ARG A N 1
ATOM 1029 C CA . ARG A 1 127 ? -13.173 -6.275 9.853 1.00 95.12 127 ARG A CA 1
ATOM 1030 C C . ARG A 1 127 ? -14.167 -5.154 9.635 1.00 95.12 127 ARG A C 1
ATOM 1032 O O . ARG A 1 127 ? -14.411 -4.361 10.541 1.00 95.12 127 ARG A O 1
ATOM 1039 N N . ARG A 1 128 ? -14.777 -5.109 8.454 1.00 94.88 128 ARG A N 1
ATOM 1040 C CA . ARG A 1 128 ? -15.822 -4.133 8.137 1.00 94.88 128 ARG A CA 1
ATOM 1041 C C . ARG A 1 128 ? -17.106 -4.410 8.927 1.00 94.88 128 ARG A C 1
ATOM 1043 O O . ARG A 1 128 ? -17.590 -5.540 8.942 1.00 94.88 128 ARG A O 1
ATOM 1050 N N . VAL A 1 129 ? -17.661 -3.365 9.538 1.00 93.12 129 VAL A N 1
ATOM 1051 C CA . VAL A 1 129 ? -18.958 -3.345 10.229 1.00 93.12 129 VAL A CA 1
ATOM 1052 C C . VAL A 1 129 ? -19.692 -2.071 9.818 1.00 93.12 129 VAL A C 1
ATOM 1054 O O . VAL A 1 129 ? -19.362 -0.976 10.266 1.00 93.12 129 VAL A O 1
ATOM 1057 N N . GLY A 1 130 ? -20.661 -2.212 8.909 1.00 91.38 130 GLY A N 1
ATOM 1058 C CA . GLY A 1 130 ? -21.325 -1.069 8.278 1.00 91.38 130 GLY A CA 1
ATOM 1059 C C . GLY A 1 130 ? -20.329 -0.177 7.528 1.00 91.38 130 GLY A C 1
ATOM 1060 O O . GLY A 1 130 ? -19.643 -0.630 6.598 1.00 91.38 130 GLY A O 1
ATOM 1061 N N . ASP A 1 131 ? -20.239 1.078 7.965 1.00 88.56 131 ASP A N 1
ATOM 1062 C CA . ASP A 1 131 ? -19.417 2.121 7.338 1.00 88.56 131 ASP A CA 1
ATOM 1063 C C . ASP A 1 131 ? -18.010 2.256 7.934 1.00 88.56 131 ASP A C 1
ATOM 1065 O O . ASP A 1 131 ? -17.160 2.949 7.373 1.00 88.56 131 ASP A O 1
ATOM 1069 N N . PHE A 1 132 ? -17.729 1.553 9.032 1.00 92.81 132 PHE A N 1
ATOM 1070 C CA . PHE A 1 132 ? -16.417 1.538 9.670 1.00 92.81 132 PHE A CA 1
ATOM 1071 C C . PHE A 1 132 ? -15.811 0.134 9.672 1.00 92.81 132 PHE A C 1
ATOM 1073 O O . PHE A 1 132 ? -16.403 -0.857 9.236 1.00 92.81 132 PHE A O 1
ATOM 1080 N N . ARG A 1 133 ? -14.575 0.055 10.144 1.00 94.75 133 ARG A N 1
ATOM 1081 C CA . ARG A 1 133 ? -13.827 -1.171 10.378 1.00 94.75 133 ARG A CA 1
ATOM 1082 C C . ARG A 1 133 ? -13.385 -1.238 11.818 1.00 94.75 133 ARG A C 1
ATOM 1084 O O . ARG A 1 133 ? -12.982 -0.227 12.372 1.00 94.75 133 ARG A O 1
ATOM 1091 N N . ILE A 1 134 ? -13.420 -2.429 12.386 1.00 93.56 134 ILE A N 1
ATOM 1092 C CA . ILE A 1 134 ? -12.844 -2.711 13.695 1.00 93.56 134 ILE A CA 1
ATOM 1093 C C . ILE A 1 134 ? -11.458 -3.305 13.472 1.00 93.56 134 ILE A C 1
ATOM 1095 O O . ILE A 1 134 ? -11.311 -4.204 12.642 1.00 93.56 134 ILE A O 1
ATOM 1099 N N . VAL A 1 135 ? -10.455 -2.802 14.188 1.00 92.94 135 VAL A N 1
ATOM 1100 C CA . VAL A 1 135 ? -9.127 -3.430 14.256 1.00 92.94 135 VAL A CA 1
ATOM 1101 C C . VAL A 1 135 ? -9.219 -4.710 15.089 1.00 92.94 135 VAL A C 1
ATOM 1103 O O . VAL A 1 135 ? -9.732 -4.672 16.207 1.00 92.94 135 VAL A O 1
ATOM 1106 N N . ILE A 1 136 ? -8.739 -5.828 14.536 1.00 88.94 136 ILE A N 1
ATOM 1107 C CA . ILE A 1 136 ? -8.800 -7.164 15.156 1.00 88.94 136 ILE A CA 1
ATOM 1108 C C . ILE A 1 136 ? -7.604 -7.386 16.083 1.00 88.94 136 ILE A C 1
ATOM 1110 O O . ILE A 1 136 ? -6.457 -7.154 15.633 1.00 88.94 136 ILE A O 1
#

Nearest PDB structures (foldseek):
  7clf-assembly1_A  TM=5.408E-01  e=1.375E-01  Serratia marcescens
  7clu-assembly1_A  TM=5.486E-01  e=1.734E-01  Serratia marcescens
  8a5y-assembly1_T  TM=5.050E-01  e=1.544E-01  Saccharomyces cerevisiae
  8a3t-assembly1_T  TM=5.055E-01  e=2.919E-01  Saccharomyces cerevisiae
  1xds-assembly1_A  TM=3.851E-01  e=1.171E+00  Streptomyces purpurascens

Foldseek 3Di:
DVVVVVVVVVLLVVLLVQQLVQQVVCQLNHDQLQCSCVRRVDDSVSSVVSVVVCCVVQCWDDQPRDIHGNVSLVVVLVVLLCQCPPPDPDPVSWDKAALVNQCVVVVHDSVRSVSSVVVCCVVQQWPDDPRIITGD

Radius of gyration: 18.42 Å; Cα contacts (8 Å, |Δi|>4): 150; chains: 1; bounding box: 50×25×55 Å